Protein 9BTQ (pdb70)

Nearest PDB structures (foldseek):
  6yfq-assembly1_AA  TM=1.645E-01  e=1.065E+00  Leviviridae sp.

B-factor: mean 46.09, std 6.37, range [32.4, 87.11]

Sequence (124 aa):
FIGTASQSRVSAAVTSILTDGNAAATNSFAVEQVLPSSDYVFSGVVAVQVSYATTISVGVGTAGALTPVITAAELTAPVVVNAGTQLTVERATADAISKAATGSRFGDVSGIVRAWSAGTSVLD

Solvent-accessible surface area: 9259 Å² total; per-residue (Å²): 136,160,26,132,93,39,157,9,109,16,49,26,68,53,92,26,126,88,98,116,72,151,26,67,13,97,14,84,43,64,42,58,69,81,28,86,38,84,82,90,50,42,64,59,118,74,41,46,141,47,58,84,20,97,121,83,53,107,65,125,61,149,90,17,48,100,19,30,54,40,96,56,35,129,47,71,16,38,67,69,96,50,94,52,129,159,155,66,116,111,109,51,30,55,69,41,47,66,148,15,44,120,38,81,157,131,57,79,28,47,25,50,69,81,56,142,86,74,60,55,61,126,167,136

Structure (mmCIF, N/CA/C/O backbone):
data_9BTQ
#
_entry.id   9BTQ
#
loop_
_atom_site.group_PDB
_atom_site.id
_atom_site.type_symbol
_atom_site.label_atom_id
_atom_site.label_alt_id
_atom_site.label_comp_id
_atom_site.label_asym_id
_atom_site.label_entity_id
_atom_site.label_seq_id
_atom_site.pdbx_PDB_ins_code
_atom_site.Cartn_x
_atom_site.Cartn_y
_atom_site.Cartn_z
_atom_site.occupancy
_atom_site.B_iso_or_equiv
_atom_site.auth_seq_id
_atom_site.auth_comp_id
_atom_site.auth_asym_id
_atom_site.auth_atom_id
_atom_site.pdbx_PDB_model_num
ATOM 1 N N . PHE A 1 35 ? -23.214 -17.569 7.118 1.00 42.34 35 PHE A N 1
ATOM 2 C CA . PHE A 1 35 ? -23.523 -16.145 7.040 1.00 45.19 35 PHE A CA 1
ATOM 3 C C . PHE A 1 35 ? -22.477 -15.388 6.233 1.00 44.54 35 PHE A C 1
ATOM 4 O O . PHE A 1 35 ? -21.752 -14.558 6.767 1.00 48.13 35 PHE A O 1
ATOM 12 N N . ILE A 1 36 ? -22.410 -15.667 4.936 1.00 44.37 36 ILE A N 1
ATOM 13 C CA . ILE A 1 36 ? -21.400 -15.058 4.084 1.00 42.21 36 ILE A CA 1
ATOM 14 C C . ILE A 1 36 ? -21.979 -14.147 3.012 1.00 43.51 36 ILE A C 1
ATOM 15 O O . ILE A 1 36 ? -21.235 -13.319 2.464 1.00 44.59 36 ILE A O 1
ATOM 20 N N . GLY A 1 37 ? -23.264 -14.240 2.685 1.00 44.05 37 GLY A N 1
ATOM 21 C CA . GLY A 1 37 ? -23.782 -13.453 1.585 1.00 45.35 37 GLY A CA 1
ATOM 22 C C . GLY A 1 37 ? -24.287 -12.079 1.966 1.00 46.92 37 GLY A C 1
ATOM 23 O O . GLY A 1 37 ? -25.458 -11.913 2.308 1.00 49.18 37 GLY A O 1
ATOM 24 N N . THR A 1 38 ? -23.420 -11.074 1.856 1.00 47.15 38 THR A N 1
ATOM 25 C CA . THR A 1 38 ? -23.804 -9.718 2.222 1.00 46.26 38 THR A CA 1
ATOM 26 C C . THR A 1 38 ? -24.610 -9.032 1.129 1.00 46.57 38 THR A C 1
ATOM 27 O O . THR A 1 38 ? -25.491 -8.225 1.433 1.00 48.99 38 THR A O 1
ATOM 31 N N . ALA A 1 39 ? -24.334 -9.334 -0.131 1.00 47.45 39 ALA A N 1
ATOM 32 C CA . ALA A 1 39 ? -24.977 -8.645 -1.238 1.00 49.96 39 ALA A CA 1
ATOM 33 C C . ALA A 1 39 ? -26.227 -9.353 -1.736 1.00 48.24 39 ALA A C 1
ATOM 34 O O . ALA A 1 39 ? -26.833 -8.893 -2.705 1.00 52.10 39 ALA A O 1
ATOM 36 N N . SER A 1 40 ? -26.626 -10.447 -1.101 1.00 47.37 40 SER A N 1
ATOM 37 C CA . SER A 1 40 ? -27.796 -11.189 -1.544 1.00 46.54 40 SER A CA 1
ATOM 38 C C . SER A 1 40 ? -29.066 -10.388 -1.292 1.00 48.62 40 SER A C 1
ATOM 39 O O . SER A 1 40 ? -29.181 -9.672 -0.296 1.00 54.09 40 SER A O 1
ATOM 42 N N . GLN A 1 41 ? -30.023 -10.504 -2.210 1.00 46.53 41 GLN A N 1
ATOM 43 C CA . GLN A 1 41 ? -31.249 -9.716 -2.150 1.00 45.79 41 GLN A CA 1
ATOM 44 C C . GLN A 1 41 ? -32.430 -10.466 -1.559 1.00 42.94 41 GLN A C 1
ATOM 45 O O . GLN A 1 41 ? -33.362 -9.830 -1.071 1.00 44.59 41 GLN A O 1
ATOM 51 N N . SER A 1 42 ? -32.431 -11.790 -1.596 1.00 41.11 42 SER A N 1
ATOM 52 C CA . SER A 1 42 ? -33.502 -12.574 -0.997 1.00 41.99 42 SER A CA 1
ATOM 53 C C . SER A 1 42 ? -32.868 -13.683 -0.169 1.00 40.46 42 SER A C 1
ATOM 54 O O . SER A 1 42 ? -32.324 -14.643 -0.722 1.00 40.20 42 SER A O 1
ATOM 57 N N . ARG A 1 43 ? -32.931 -13.544 1.154 1.00 41.38 43 ARG A N 1
ATOM 58 C CA . ARG A 1 43 ? -32.158 -14.387 2.053 1.00 39.44 43 ARG A CA 1
ATOM 59 C C . ARG A 1 43 ? -32.809 -14.408 3.432 1.00 37.81 43 ARG A C 1
ATOM 60 O O . ARG A 1 43 ? -33.339 -13.395 3.888 1.00 36.99 43 ARG A O 1
ATOM 68 N N . VAL A 1 44 ? -32.757 -15.568 4.083 1.00 36.89 44 VAL A N 1
ATOM 69 C CA . VAL A 1 44 ? -33.176 -15.742 5.469 1.00 40.56 44 VAL A CA 1
ATOM 70 C C . VAL A 1 44 ? -31.978 -16.235 6.271 1.00 40.30 44 VAL A C 1
ATOM 71 O O . VAL A 1 44 ? -31.245 -17.120 5.818 1.00 37.66 44 VAL A O 1
ATOM 75 N N . SER A 1 45 ? -31.770 -15.648 7.445 1.00 42.76 45 SER A N 1
ATOM 76 C CA . SER A 1 45 ? -30.714 -16.050 8.362 1.00 40.70 45 SER A CA 1
ATOM 77 C C . SER A 1 45 ? -31.287 -16.178 9.764 1.00 41.28 45 SER A C 1
ATOM 78 O O . SER A 1 45 ? -32.092 -15.347 10.188 1.00 42.27 45 SER A O 1
ATOM 81 N N . ALA A 1 46 ? -30.868 -17.218 10.481 1.00 42.86 46 ALA A N 1
ATOM 82 C CA . ALA A 1 46 ? -31.348 -17.455 11.834 1.00 38.96 46 ALA A CA 1
ATOM 83 C C . ALA A 1 46 ? -30.285 -18.190 12.637 1.00 39.00 46 ALA A C 1
ATOM 84 O O . ALA A 1 46 ? -29.424 -18.874 12.083 1.00 41.55 46 ALA A O 1
ATOM 86 N N . ALA A 1 47 ? -30.361 -18.044 13.959 1.00 38.83 47 ALA A N 1
ATOM 87 C CA . ALA A 1 47 ? -29.422 -18.688 14.865 1.00 39.79 47 ALA A CA 1
ATOM 88 C C . ALA A 1 47 ? -30.069 -18.869 16.234 1.00 41.51 47 ALA A C 1
ATOM 89 O O . ALA A 1 47 ? -30.804 -17.998 16.701 1.00 37.16 47 ALA A O 1
ATOM 91 N N . VAL A 1 48 ? -29.799 -20.013 16.860 1.00 45.25 48 VAL A N 1
ATOM 92 C CA . VAL A 1 48 ? -30.273 -20.330 18.202 1.00 45.63 48 VAL A CA 1
ATOM 93 C C . VAL A 1 48 ? -29.079 -20.780 19.034 1.00 46.24 48 VAL A C 1
ATOM 94 O O . VAL A 1 48 ? -28.323 -21.660 18.612 1.00 47.45 48 VAL A O 1
ATOM 98 N N . THR A 1 49 ? -28.909 -20.177 20.208 1.00 48.82 49 THR A N 1
ATOM 99 C CA . THR A 1 49 ? -27.764 -20.428 21.071 1.00 49.37 49 THR A CA 1
ATOM 100 C C . THR A 1 49 ? -28.259 -20.637 22.496 1.00 50.09 49 THR A C 1
ATOM 101 O O . THR A 1 49 ? -29.293 -20.095 22.888 1.00 52.61 49 THR A O 1
ATOM 105 N N . SER A 1 50 ? -27.530 -21.446 23.264 1.00 48.04 50 SER A N 1
ATOM 106 C CA . SER A 1 50 ? -27.886 -21.682 24.655 1.00 49.43 50 SER A CA 1
ATOM 107 C C . SER A 1 50 ? -26.649 -22.053 25.461 1.00 50.55 50 SER A C 1
ATOM 108 O O . SER A 1 50 ? -25.684 -22.602 24.928 1.00 54.40 50 SER A O 1
ATOM 111 N N . ILE A 1 51 ? -26.685 -21.731 26.755 1.00 47.99 51 ILE A N 1
ATOM 112 C CA . ILE A 1 51 ? -25.641 -22.104 27.708 1.00 47.74 51 ILE A CA 1
ATOM 113 C C . ILE A 1 51 ? -26.333 -22.535 28.996 1.00 47.51 51 ILE A C 1
ATOM 114 O O . ILE A 1 51 ? -26.863 -21.693 29.727 1.00 47.47 51 ILE A O 1
ATOM 119 N N . LEU A 1 52 ? -26.308 -23.834 29.288 1.00 47.65 52 LEU A N 1
ATOM 120 C CA . LEU A 1 52 ? -26.994 -24.410 30.439 1.00 47.27 52 LEU A CA 1
ATOM 121 C C . LEU A 1 52 ? -25.982 -24.969 31.430 1.00 47.85 52 LEU A C 1
ATOM 122 O O . LEU A 1 52 ? -25.058 -25.684 31.038 1.00 49.14 52 LEU A O 1
ATOM 127 N N . THR A 1 53 ? -26.167 -24.658 32.711 1.00 50.24 53 THR A N 1
ATOM 128 C CA . THR A 1 53 ? -25.260 -25.133 33.746 1.00 48.53 53 THR A CA 1
ATOM 129 C C . THR A 1 53 ? -26.013 -25.322 35.055 1.00 48.39 53 THR A C 1
ATOM 130 O O . THR A 1 53 ? -26.984 -24.619 35.336 1.00 49.54 53 THR A O 1
ATOM 134 N N . ASP A 1 54 ? -25.552 -26.284 35.853 1.00 49.44 54 ASP A N 1
ATOM 135 C CA . ASP A 1 54 ? -26.047 -26.482 37.209 1.00 51.00 54 ASP A CA 1
ATOM 136 C C . ASP A 1 54 ? -24.953 -26.306 38.253 1.00 54.31 54 ASP A C 1
ATOM 137 O O . ASP A 1 54 ? -25.142 -26.703 39.406 1.00 62.45 54 ASP A O 1
ATOM 142 N N . GLY A 1 55 ? -23.816 -25.727 37.880 1.00 53.27 55 GLY A N 1
ATOM 143 C CA . GLY A 1 55 ? -22.720 -25.528 38.803 1.00 53.02 55 GLY A CA 1
ATOM 144 C C . GLY A 1 55 ? -21.594 -26.523 38.629 1.00 56.18 55 GLY A C 1
ATOM 145 O O . GLY A 1 55 ? -20.420 -26.159 38.701 1.00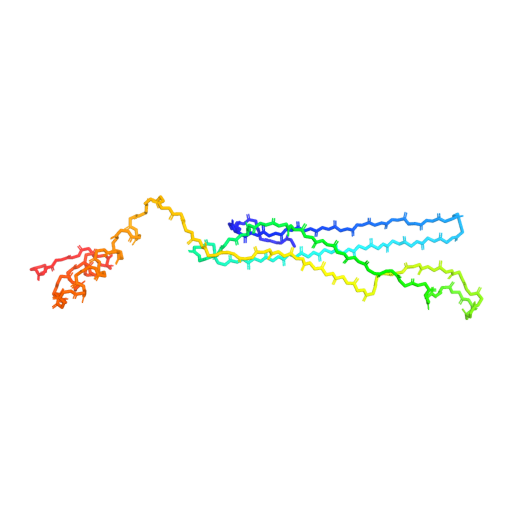 62.70 55 GLY A O 1
ATOM 146 N N . ASN A 1 56 ? -21.944 -27.785 38.399 1.00 54.33 56 ASN A N 1
ATOM 147 C CA . ASN A 1 56 ? -20.970 -28.855 38.239 1.00 48.95 56 ASN A CA 1
ATOM 148 C C . ASN A 1 56 ? -20.763 -29.267 36.790 1.00 48.42 56 ASN A C 1
ATOM 149 O O . ASN A 1 56 ? -19.654 -29.660 36.422 1.00 50.90 56 ASN A O 1
ATOM 154 N N . ALA A 1 57 ? -21.799 -29.192 35.963 1.00 48.49 57 ALA A N 1
ATOM 155 C CA . ALA A 1 57 ? -21.713 -29.537 34.555 1.00 43.46 57 ALA A CA 1
ATOM 156 C C . ALA A 1 57 ? -22.274 -28.389 33.731 1.00 46.21 57 ALA A C 1
ATOM 157 O O . ALA A 1 57 ? -23.062 -27.583 34.226 1.00 50.38 57 ALA A O 1
ATOM 159 N N . ALA A 1 58 ? -21.845 -28.310 32.474 1.00 45.81 58 ALA A N 1
ATOM 160 C CA . ALA A 1 58 ? -22.289 -27.254 31.578 1.00 45.87 58 ALA A CA 1
ATOM 161 C C . ALA A 1 58 ? -22.407 -27.796 30.161 1.00 50.18 58 ALA A C 1
ATOM 162 O O . ALA A 1 58 ? -21.757 -28.776 29.793 1.00 47.46 58 ALA A O 1
ATOM 164 N N . ALA A 1 59 ? -23.248 -27.137 29.365 1.00 52.32 59 ALA A N 1
ATOM 165 C CA . ALA A 1 59 ? -23.452 -27.502 27.969 1.00 50.77 59 ALA A CA 1
ATOM 166 C C . ALA A 1 59 ? -23.722 -26.247 27.153 1.00 52.79 59 ALA A C 1
ATOM 167 O O . ALA A 1 59 ? -24.597 -25.454 27.508 1.00 52.82 59 ALA A O 1
ATOM 169 N N . THR A 1 60 ? -22.975 -26.076 26.063 1.00 51.83 60 THR A N 1
ATOM 170 C CA . THR A 1 60 ? -23.164 -24.976 25.126 1.00 51.45 60 THR A CA 1
ATOM 171 C C . THR A 1 60 ? -23.570 -25.548 23.777 1.00 51.32 60 THR A C 1
ATOM 172 O O . THR A 1 60 ? -22.934 -26.480 23.283 1.00 50.14 60 THR A O 1
ATOM 176 N N . ASN A 1 61 ? -24.627 -24.992 23.188 1.00 50.20 61 ASN A N 1
ATOM 177 C CA . ASN A 1 61 ? -25.165 -25.480 21.927 1.00 47.59 61 ASN A CA 1
ATOM 178 C C . ASN A 1 61 ? -25.503 -24.305 21.023 1.00 48.42 61 ASN A C 1
ATOM 179 O O . ASN A 1 61 ? -25.911 -23.243 21.494 1.00 50.79 61 ASN A O 1
ATOM 184 N N . SER A 1 62 ? -25.335 -24.503 19.718 1.00 50.42 62 SER A N 1
ATOM 185 C CA . SER A 1 62 ? -25.705 -23.483 18.748 1.00 49.10 62 SER A CA 1
ATOM 186 C C . SER A 1 62 ? -26.108 -24.132 17.433 1.00 48.83 62 SER A C 1
ATOM 187 O O . SER A 1 62 ? -25.629 -25.211 17.081 1.00 49.67 62 SER A O 1
ATOM 190 N N . PHE A 1 63 ? -27.006 -23.458 16.720 1.00 47.39 63 PHE A N 1
ATOM 191 C CA . PHE A 1 63 ? -27.447 -23.860 15.393 1.00 46.76 63 PHE A CA 1
ATOM 192 C C . PHE A 1 63 ? -27.572 -22.612 14.537 1.00 46.05 63 PHE A C 1
ATOM 193 O O . PHE A 1 63 ? -28.264 -21.666 14.918 1.00 45.10 63 PHE A O 1
ATOM 201 N N . ALA A 1 64 ? -26.890 -22.605 13.398 1.00 47.09 64 ALA A N 1
ATOM 202 C CA . ALA A 1 64 ? -26.950 -21.505 12.449 1.00 46.20 64 ALA A CA 1
ATOM 203 C C . ALA A 1 64 ? -27.298 -22.053 11.073 1.00 47.77 64 ALA A C 1
ATOM 204 O O . ALA A 1 64 ? -26.850 -23.139 10.699 1.00 47.59 64 ALA A O 1
ATOM 206 N N . VAL A 1 65 ? -28.098 -21.296 10.323 1.00 47.50 65 VAL A N 1
ATOM 207 C CA . VAL A 1 65 ? -28.611 -21.750 9.038 1.00 44.79 65 VAL A CA 1
ATOM 208 C C . VAL A 1 65 ? -28.881 -20.542 8.149 1.00 45.12 65 VAL A C 1
ATOM 209 O O . VAL A 1 65 ? -29.114 -19.430 8.628 1.00 42.10 65 VAL A O 1
ATOM 213 N N . GLU A 1 66 ? -28.837 -20.769 6.839 1.00 49.09 66 GLU A N 1
ATOM 214 C CA . GLU A 1 66 ? -28.989 -19.705 5.862 1.00 44.73 66 GLU A CA 1
ATOM 215 C C . GLU A 1 66 ? -29.488 -20.279 4.545 1.00 43.41 66 GLU A C 1
ATOM 216 O O . GLU A 1 66 ? -29.026 -21.333 4.106 1.00 44.63 66 GLU A O 1
ATOM 222 N N . GLN A 1 67 ? -30.421 -19.568 3.919 1.00 42.58 67 GLN A N 1
ATOM 223 C CA . GLN A 1 67 ? -31.009 -19.952 2.644 1.00 38.94 67 GLN A CA 1
ATOM 224 C C . GLN A 1 67 ? -31.030 -18.740 1.722 1.00 38.60 67 GLN A C 1
ATOM 225 O O . GLN A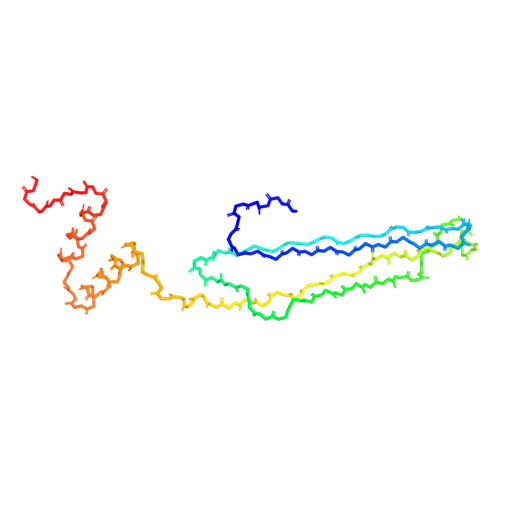 1 67 ? -31.280 -17.619 2.166 1.00 40.04 67 GLN A O 1
ATOM 231 N N . VAL A 1 68 ? -30.753 -18.966 0.443 1.00 39.90 68 VAL A N 1
ATOM 232 C CA . VAL A 1 68 ? -30.614 -17.895 -0.536 1.00 38.63 68 VAL A CA 1
ATOM 233 C C . VAL A 1 68 ? -31.321 -18.302 -1.824 1.00 41.04 68 VAL A C 1
ATOM 234 O O . VAL A 1 68 ? -31.210 -19.449 -2.266 1.00 42.90 68 VAL A O 1
ATOM 238 N N . LEU A 1 69 ? -32.056 -17.364 -2.418 1.00 38.88 69 LEU A N 1
ATOM 239 C CA . LEU A 1 69 ? -32.846 -17.572 -3.620 1.00 38.74 69 LEU A CA 1
ATOM 240 C C . LEU A 1 69 ? -32.406 -16.632 -4.736 1.00 38.82 69 LEU A C 1
ATOM 241 O O . LEU A 1 69 ? -31.857 -15.558 -4.470 1.00 41.75 69 LEU A O 1
ATOM 246 N N . PRO A 1 70 ? -32.649 -16.999 -6.009 1.00 39.88 70 PRO A N 1
ATOM 247 C CA . PRO A 1 70 ? -32.489 -16.023 -7.100 1.00 43.32 70 PRO A CA 1
ATOM 248 C C . PRO A 1 70 ? -33.595 -14.976 -7.070 1.00 41.71 70 PRO A C 1
ATOM 249 O O . PRO A 1 70 ? -34.745 -15.265 -7.408 1.00 40.55 70 PRO A O 1
ATOM 253 N N . SER A 1 71 ? -33.246 -13.745 -6.689 1.00 42.63 71 SER A N 1
ATOM 254 C CA . SER A 1 71 ? -34.239 -12.779 -6.228 1.00 42.77 71 SER A CA 1
ATOM 255 C C . SER A 1 71 ? -35.156 -12.260 -7.332 1.00 43.13 71 SER A C 1
ATOM 256 O O . SER A 1 71 ? -36.245 -11.769 -7.026 1.00 45.68 71 SER A O 1
ATOM 259 N N . SER A 1 72 ? -34.756 -12.352 -8.596 1.00 46.76 72 SER A N 1
ATOM 260 C CA . SER A 1 72 ? -35.639 -11.966 -9.689 1.00 42.28 72 SER A CA 1
ATOM 261 C C . SER A 1 72 ? -36.742 -12.981 -9.945 1.00 42.85 72 SER A C 1
ATOM 262 O O . SER A 1 72 ? -37.670 -12.683 -10.700 1.00 43.92 72 SER A O 1
ATOM 265 N N . ASP A 1 73 ? -36.657 -14.165 -9.354 1.00 42.96 73 ASP A N 1
ATOM 266 C CA . ASP A 1 73 ? -37.611 -15.236 -9.598 1.00 40.25 73 ASP A CA 1
ATOM 267 C C . ASP A 1 73 ? -38.459 -15.583 -8.385 1.00 39.92 73 ASP A C 1
ATOM 268 O O . ASP A 1 73 ? -39.644 -15.874 -8.540 1.00 42.33 73 ASP A O 1
ATOM 273 N N . TYR A 1 74 ? -37.890 -15.552 -7.180 1.00 39.31 74 TYR A N 1
ATOM 274 C CA . TYR A 1 74 ? -38.602 -15.958 -5.977 1.00 40.05 74 TYR A CA 1
ATOM 275 C C . TYR A 1 74 ? -38.246 -15.034 -4.820 1.00 40.01 74 TYR A C 1
ATOM 276 O O . TYR A 1 74 ? -37.196 -14.392 -4.812 1.00 41.21 74 TYR A O 1
ATOM 285 N N . V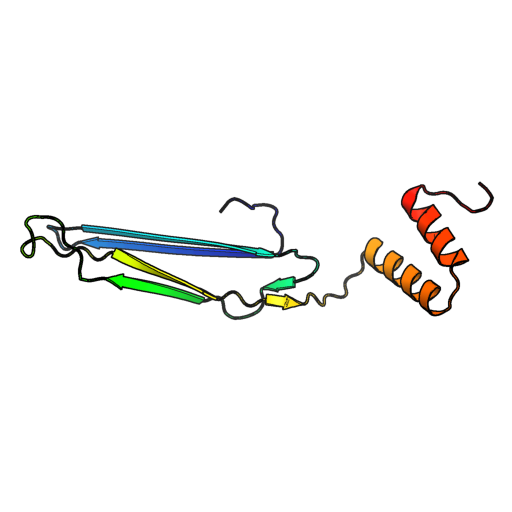AL A 1 75 ? -39.144 -14.976 -3.834 1.00 41.00 75 VAL A N 1
ATOM 286 C CA . VAL A 1 75 ? -38.956 -14.184 -2.622 1.00 42.34 75 VAL A CA 1
ATOM 287 C C . VAL A 1 75 ? -39.411 -14.999 -1.416 1.00 42.42 75 VAL A C 1
ATOM 288 O O . VAL A 1 75 ? -40.038 -16.050 -1.544 1.00 39.48 75 VAL A O 1
ATOM 292 N N . PHE A 1 76 ? -39.076 -14.496 -0.232 1.00 42.85 76 PHE A N 1
ATOM 293 C CA . PHE A 1 76 ? -39.502 -15.084 1.031 1.00 41.05 76 PHE A CA 1
ATOM 294 C C . PHE A 1 76 ? -40.698 -14.299 1.557 1.00 42.69 76 PHE A C 1
ATOM 295 O O . PHE A 1 76 ? -40.614 -13.082 1.739 1.00 45.78 76 PHE A O 1
ATOM 303 N N . SER A 1 77 ? -41.808 -14.993 1.790 1.00 43.48 77 SER A N 1
ATOM 304 C CA . SER A 1 77 ? -43.033 -14.355 2.262 1.00 44.09 77 SER A CA 1
ATOM 305 C C . SER A 1 77 ? -43.813 -15.383 3.067 1.00 44.70 77 SER A C 1
ATOM 306 O O . SER A 1 77 ? -44.288 -16.373 2.511 1.00 46.43 77 SER A O 1
ATOM 309 N N . GLY A 1 78 ? -43.943 -15.150 4.359 1.00 46.33 78 GLY A N 1
ATOM 310 C CA . GLY A 1 78 ? -44.654 -16.050 5.234 1.00 44.67 78 GLY A CA 1
ATOM 311 C C . GLY A 1 78 ? -43.969 -16.116 6.576 1.00 46.20 78 GLY A C 1
ATOM 312 O O . GLY A 1 78 ? -43.182 -15.244 6.930 1.00 54.38 78 GLY A O 1
ATOM 313 N N . VAL A 1 79 ? -44.269 -17.166 7.322 1.00 42.33 79 VAL A N 1
ATOM 314 C CA . VAL A 1 79 ? -43.743 -17.336 8.669 1.00 45.10 79 VAL A CA 1
ATOM 315 C C . VAL A 1 79 ? -42.407 -18.061 8.598 1.00 43.57 79 VAL A C 1
ATOM 316 O O . VAL A 1 79 ? -42.306 -19.146 8.016 1.00 47.23 79 VAL A O 1
ATOM 320 N N . VAL A 1 80 ? -41.383 -17.462 9.186 1.00 44.01 80 VAL A N 1
ATOM 321 C CA . VAL A 1 80 ? -40.085 -18.103 9.337 1.00 45.17 80 VAL A CA 1
ATOM 322 C C . VAL A 1 80 ? -40.060 -18.802 10.686 1.00 47.53 80 VAL A C 1
ATOM 323 O O . VAL A 1 80 ? -40.361 -18.190 11.716 1.00 45.89 80 VAL A O 1
ATOM 327 N N . ALA A 1 81 ? -39.716 -20.086 10.681 1.00 49.82 81 ALA A N 1
ATOM 328 C CA . ALA A 1 81 ? -39.837 -20.930 11.857 1.00 46.40 81 ALA A CA 1
ATOM 329 C C . ALA A 1 81 ? -38.601 -21.799 12.026 1.00 46.72 81 ALA A C 1
ATOM 330 O O . ALA A 1 81 ? -38.082 -22.357 11.056 1.00 46.48 81 ALA A O 1
ATOM 332 N N . VAL A 1 82 ? -38.150 -21.921 13.270 1.00 44.83 82 VAL A N 1
ATOM 333 C CA . VAL A 1 82 ? -37.021 -22.763 13.641 1.00 44.50 82 VAL A CA 1
ATOM 334 C C . VAL A 1 82 ? -37.443 -23.639 14.814 1.00 45.47 82 VAL A C 1
ATOM 335 O O . VAL A 1 82 ? -38.166 -23.188 15.707 1.00 46.48 82 VAL A O 1
ATOM 339 N N . GLN A 1 83 ? -37.022 -24.902 14.788 1.00 47.71 83 GLN A N 1
ATOM 340 C CA . GLN A 1 83 ? -37.191 -25.830 15.893 1.00 49.01 83 GLN A CA 1
ATOM 341 C C . GLN A 1 83 ? -35.914 -26.642 16.049 1.00 45.86 83 GLN A C 1
ATOM 342 O O . GLN A 1 83 ? -35.260 -26.982 15.063 1.00 45.62 83 GLN A O 1
ATOM 348 N N . VAL A 1 84 ? -35.556 -26.937 17.299 1.00 44.96 84 VAL A N 1
ATOM 349 C CA . VAL A 1 84 ? -34.408 -27.777 17.612 1.00 43.67 84 VAL A CA 1
ATOM 350 C C . VAL A 1 84 ? -34.846 -28.879 18.566 1.00 43.56 84 VAL A C 1
ATOM 351 O O . VAL A 1 84 ? -35.863 -28.779 19.253 1.00 47.03 84 VAL A O 1
ATOM 355 N N . SER A 1 85 ? -34.050 -29.940 18.602 1.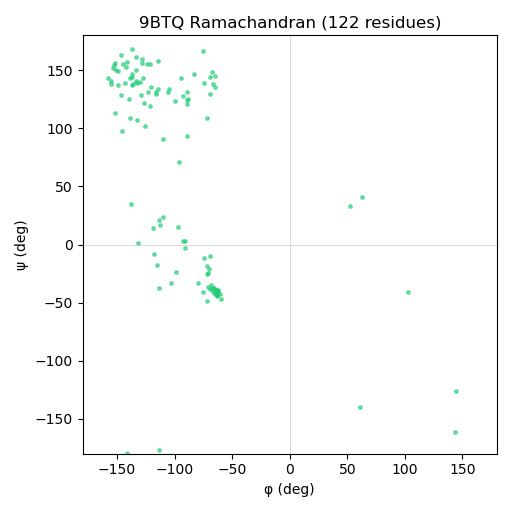00 45.50 85 SER A N 1
ATOM 356 C CA . SER A 1 85 ? -34.335 -31.128 19.393 1.00 42.80 85 SER A CA 1
ATOM 357 C C . SER A 1 85 ? -33.130 -31.442 20.271 1.00 44.25 85 SER A C 1
ATOM 358 O O . SER A 1 85 ? -32.027 -31.647 19.759 1.00 46.52 85 SER A O 1
ATOM 361 N N . TYR A 1 86 ? -33.340 -31.488 21.584 1.00 42.04 86 TYR A N 1
ATOM 362 C CA . TYR A 1 86 ? -32.277 -31.740 22.552 1.00 43.07 86 TYR A CA 1
ATOM 363 C C . TYR A 1 86 ? -32.394 -33.155 23.100 1.00 46.25 86 TYR A C 1
ATOM 364 O O . TYR A 1 86 ? -33.470 -33.564 23.540 1.00 49.59 86 TYR A O 1
ATOM 373 N N . ALA A 1 87 ? -31.284 -33.885 23.099 1.00 48.28 87 ALA A N 1
ATOM 374 C CA . ALA A 1 87 ? -31.241 -35.255 23.586 1.00 47.57 87 ALA A CA 1
ATOM 375 C C . ALA A 1 87 ? -30.804 -35.287 25.043 1.00 50.60 87 ALA A C 1
ATOM 376 O O . ALA A 1 87 ? -29.961 -34.493 25.468 1.00 52.49 87 ALA A O 1
ATOM 378 N N . THR A 1 88 ? -31.383 -36.208 25.809 1.00 51.61 88 THR A N 1
ATOM 379 C CA . THR A 1 88 ? -30.990 -36.418 27.194 1.00 51.93 88 THR A CA 1
ATOM 380 C C . THR A 1 88 ? -30.265 -37.747 27.385 1.00 51.01 88 THR A C 1
ATOM 381 O O . THR A 1 88 ? -30.224 -38.275 28.497 1.00 53.56 88 THR A O 1
ATOM 385 N N . THR A 1 89 ? -29.670 -38.285 26.318 1.00 53.43 89 THR A N 1
ATOM 386 C CA . THR A 1 89 ? -29.057 -39.607 26.326 1.00 51.49 89 THR A CA 1
ATOM 387 C C . THR A 1 89 ? -27.542 -39.563 26.147 1.00 54.60 89 THR A C 1
ATOM 388 O O . THR A 1 89 ? -26.941 -40.567 25.756 1.00 59.13 89 THR A O 1
ATOM 392 N N . ILE A 1 90 ? -26.910 -38.427 26.424 1.00 54.16 90 ILE A N 1
ATOM 393 C CA . ILE A 1 90 ? -25.471 -38.263 26.260 1.00 50.57 90 ILE A CA 1
ATOM 394 C C . ILE A 1 90 ? -24.881 -37.830 27.593 1.00 51.64 90 ILE A C 1
ATOM 395 O O . ILE A 1 90 ? -25.390 -36.902 28.229 1.00 55.07 90 ILE A O 1
ATOM 400 N N . SER A 1 91 ? -23.813 -38.501 28.013 1.00 50.13 91 SER A N 1
ATOM 401 C CA . SER A 1 91 ? -23.148 -38.211 29.271 1.00 46.96 91 SER A CA 1
ATOM 402 C C . SER A 1 91 ? -21.675 -37.919 29.030 1.00 46.25 91 SER A C 1
ATOM 403 O O . SER A 1 91 ? -21.085 -38.356 28.041 1.00 51.14 91 SER A O 1
ATOM 406 N N . VAL A 1 92 ? -21.088 -37.172 29.957 1.00 43.83 92 VAL A N 1
ATOM 407 C CA . VAL A 1 92 ? -19.647 -36.969 30.027 1.00 43.69 92 VAL A CA 1
ATOM 408 C C . VAL A 1 92 ? -19.197 -37.458 31.393 1.00 44.82 92 VAL A C 1
ATOM 409 O O . VAL A 1 92 ? -19.653 -36.945 32.419 1.00 49.38 92 VAL A O 1
ATOM 413 N N . GLY A 1 93 ? -18.316 -38.452 31.413 1.00 42.29 93 GLY A N 1
ATOM 414 C CA . GLY A 1 93 ? -17.822 -38.953 32.678 1.00 44.01 93 GLY A CA 1
ATOM 415 C C . GLY A 1 93 ? -17.567 -40.443 32.710 1.00 48.81 93 GLY A C 1
ATOM 416 O O . GLY A 1 93 ? -16.848 -40.970 31.862 1.00 52.12 93 GLY A O 1
ATOM 417 N N . VAL A 1 94 ? -18.149 -41.138 33.683 1.00 49.19 94 VAL A N 1
ATOM 418 C CA . VAL A 1 94 ? -17.905 -42.566 33.834 1.00 48.59 94 VAL A CA 1
ATOM 419 C C . VAL A 1 94 ? -19.152 -43.355 33.461 1.00 54.60 94 VAL A C 1
ATOM 420 O O . VAL A 1 94 ? -19.998 -43.637 34.313 1.00 63.71 94 VAL A O 1
ATOM 424 N N . GLY A 1 95 ? -19.260 -43.730 32.190 1.00 51.19 95 GLY A N 1
ATOM 425 C CA . GLY A 1 95 ? -20.339 -44.595 31.746 1.00 51.11 95 GLY A CA 1
ATOM 426 C C . GLY A 1 95 ? -21.705 -43.983 31.960 1.00 52.51 95 GLY A C 1
ATOM 427 O O . GLY A 1 95 ? -21.926 -42.790 31.739 1.00 52.98 95 GLY A O 1
ATOM 428 N N . THR A 1 96 ? -22.648 -44.820 32.391 1.00 55.16 96 THR A N 1
ATOM 429 C CA . THR A 1 96 ? -23.987 -44.350 32.714 1.00 54.96 96 THR A CA 1
ATOM 430 C C . THR A 1 96 ? -24.014 -43.479 33.963 1.00 51.51 96 THR A C 1
ATOM 431 O O . THR A 1 96 ? -25.040 -42.852 34.240 1.00 49.28 96 THR A O 1
ATOM 435 N N . ALA A 1 97 ? -22.919 -43.416 34.711 1.00 53.26 97 ALA A N 1
ATOM 436 C CA . ALA A 1 97 ? -22.837 -42.598 35.910 1.00 52.02 97 ALA A CA 1
ATOM 437 C C . ALA A 1 97 ? -22.325 -41.190 35.642 1.00 53.27 97 ALA A C 1
ATOM 438 O O . ALA A 1 97 ? -22.142 -40.428 36.592 1.00 56.93 97 ALA A O 1
ATOM 440 N N . GLY A 1 98 ? -22.079 -40.829 34.388 1.00 49.23 98 GLY A N 1
ATOM 441 C CA . GLY A 1 98 ? -21.611 -39.497 34.078 1.00 46.76 98 GLY A CA 1
ATOM 442 C C . GLY A 1 98 ? -22.705 -38.449 34.169 1.00 48.40 98 GLY A C 1
ATOM 443 O O . GLY A 1 98 ? -23.894 -38.744 34.240 1.00 53.95 98 GLY A O 1
ATOM 444 N N . ALA A 1 99 ? -22.280 -37.193 34.164 1.00 45.55 99 ALA A N 1
ATOM 445 C CA . ALA A 1 99 ? -23.215 -36.079 34.182 1.00 44.19 99 ALA A CA 1
ATOM 446 C C . ALA A 1 99 ? -24.004 -36.014 32.879 1.00 43.98 99 ALA A C 1
ATOM 447 O O . ALA A 1 99 ? -23.512 -36.378 31.811 1.00 46.36 99 ALA A O 1
ATOM 449 N N . LEU A 1 100 ? -25.241 -35.543 32.974 1.00 45.87 100 LEU A N 1
ATOM 450 C CA . LEU A 1 100 ? -26.115 -35.426 31.814 1.00 47.74 100 LEU A CA 1
ATOM 451 C C . LEU A 1 100 ? -25.914 -34.059 31.170 1.00 48.51 100 LEU A C 1
ATOM 452 O O . LEU A 1 100 ? -26.110 -33.028 31.818 1.00 47.50 100 LEU A O 1
ATOM 457 N N . THR A 1 101 ? -25.519 -34.058 29.900 1.00 49.40 101 THR A N 1
ATOM 458 C CA . THR A 1 101 ? -25.236 -32.834 29.152 1.00 47.81 101 THR A CA 1
ATOM 459 C C . THR A 1 101 ? -26.062 -32.823 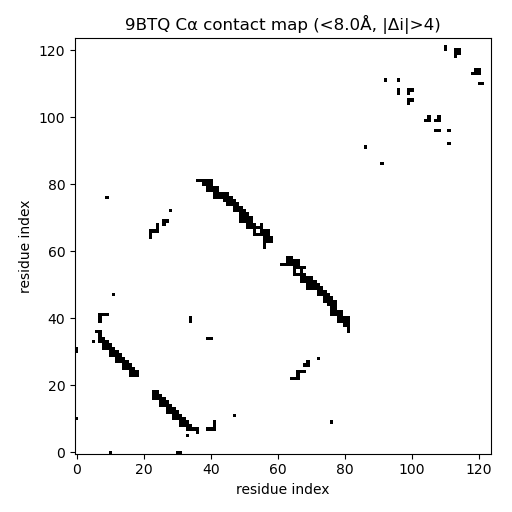27.873 1.00 47.77 101 THR A C 1
ATOM 460 O O . THR A 1 101 ? -25.701 -33.502 26.896 1.00 53.02 101 THR A O 1
ATOM 464 N N . PRO A 1 102 ? -27.161 -32.077 27.832 1.00 49.19 102 PRO A N 1
ATOM 465 C CA . PRO A 1 102 ? -28.012 -32.078 26.635 1.00 49.47 102 PRO A CA 1
ATOM 466 C C . PRO A 1 102 ? -27.305 -31.505 25.416 1.00 51.19 102 PRO A C 1
ATOM 467 O O . PRO A 1 102 ? -26.510 -30.570 25.511 1.00 54.36 102 PRO A O 1
ATOM 471 N N . VAL A 1 103 ? -27.617 -32.083 24.253 1.00 49.15 103 VAL A N 1
ATOM 472 C CA . VAL A 1 103 ? -27.049 -31.667 22.977 1.00 48.65 103 VAL A CA 1
ATOM 473 C C . VAL A 1 103 ? -28.168 -31.542 21.956 1.00 50.42 103 VAL A C 1
ATOM 474 O O . VAL A 1 103 ? -29.252 -32.100 22.119 1.00 52.62 103 VAL A O 1
ATOM 478 N N . ILE A 1 104 ? -27.886 -30.812 20.886 1.00 48.22 104 ILE A N 1
ATOM 479 C CA . ILE A 1 104 ? -28.793 -30.718 19.748 1.00 46.50 104 ILE A CA 1
ATOM 480 C C . ILE A 1 104 ? -28.461 -31.839 18.771 1.00 45.18 104 ILE A C 1
ATOM 481 O O . ILE A 1 104 ? -27.316 -31.969 18.329 1.00 49.13 104 ILE A O 1
ATOM 486 N N . THR A 1 105 ? -29.457 -32.656 18.436 1.00 40.69 105 THR A N 1
ATOM 487 C CA . THR A 1 105 ? -29.270 -33.707 17.451 1.00 41.86 105 THR A CA 1
ATOM 488 C C . THR A 1 105 ? -30.158 -33.560 16.220 1.00 42.93 105 THR A C 1
ATOM 489 O O . THR A 1 105 ? -29.957 -34.297 15.253 1.00 44.17 105 THR A O 1
ATOM 493 N N . ALA A 1 106 ? -31.113 -32.633 16.218 1.00 45.83 106 ALA A N 1
ATOM 494 C CA . ALA A 1 106 ? -31.922 -32.344 15.041 1.00 44.76 106 ALA A CA 1
ATOM 495 C C . ALA A 1 106 ? -32.327 -30.876 15.051 1.00 43.20 106 ALA A C 1
ATOM 496 O O . ALA A 1 106 ? -32.708 -30.340 16.091 1.00 41.03 106 ALA A O 1
ATOM 498 N N . ALA A 1 107 ? -32.251 -30.235 13.887 1.00 45.93 107 ALA A N 1
ATOM 499 C CA . ALA A 1 107 ? -32.704 -28.860 13.725 1.00 42.88 107 ALA A CA 1
ATOM 500 C C . ALA A 1 107 ? -33.360 -28.695 12.361 1.00 44.62 107 ALA A C 1
ATOM 501 O O . ALA A 1 107 ? -33.038 -29.411 11.414 1.00 47.52 107 ALA A O 1
ATOM 503 N N . GLU A 1 108 ? -34.286 -27.738 12.267 1.00 46.04 108 GLU A N 1
ATOM 504 C CA . GLU A 1 108 ? -35.073 -27.553 11.054 1.00 45.72 108 GLU A CA 1
ATOM 505 C C . GLU A 1 108 ? -35.393 -26.079 10.848 1.00 45.03 108 GLU A C 1
ATOM 506 O O . GLU A 1 108 ? -35.310 -25.270 11.772 1.00 47.68 108 GLU A O 1
ATOM 512 N N . LEU A 1 109 ? -35.790 -25.745 9.619 1.00 43.99 109 LEU A N 1
ATOM 513 C CA . LEU A 1 109 ? -36.171 -24.386 9.256 1.00 43.32 109 LEU A CA 1
ATOM 514 C C . LEU A 1 109 ? -37.339 -24.399 8.279 1.00 46.85 109 LEU A C 1
ATOM 515 O O . LEU A 1 109 ? -37.379 -25.221 7.362 1.00 46.73 109 LEU A O 1
ATOM 520 N N . THR A 1 110 ? -38.287 -23.486 8.481 1.00 47.09 110 THR A N 1
ATOM 521 C CA . THR A 1 110 ? -39.262 -23.127 7.458 1.00 46.02 110 THR A CA 1
ATOM 522 C C . THR A 1 110 ? -38.882 -21.770 6.878 1.00 45.45 110 THR A C 1
ATOM 523 O O . THR A 1 110 ? -38.578 -20.836 7.623 1.00 46.03 110 THR A O 1
ATOM 527 N N . ALA A 1 111 ? -38.901 -21.663 5.552 1.00 48.90 111 ALA A N 1
ATOM 528 C CA . ALA A 1 111 ? -38.722 -20.379 4.874 1.00 40.90 111 ALA A CA 1
ATOM 529 C C . ALA A 1 111 ? -39.585 -20.388 3.624 1.00 39.59 111 ALA A C 1
ATOM 530 O O . ALA A 1 111 ? -39.199 -20.942 2.589 1.00 47.88 111 ALA A O 1
ATOM 532 N N . PRO A 1 112 ? -40.778 -19.800 3.690 1.00 40.77 112 PRO A N 1
ATOM 533 C CA . PRO A 1 112 ? -41.719 -19.909 2.568 1.00 42.08 112 PRO A CA 1
ATOM 534 C C . PRO A 1 112 ? -41.226 -19.193 1.320 1.00 42.24 112 PRO A C 1
ATOM 535 O O . PRO A 1 112 ? -40.710 -18.077 1.380 1.00 42.22 112 PRO A O 1
ATOM 539 N N . VAL A 1 113 ? -41.413 -19.846 0.179 1.00 42.60 113 VAL A N 1
ATOM 540 C CA . VAL A 1 113 ? -40.893 -19.387 -1.102 1.00 41.08 113 VAL A CA 1
ATOM 541 C C . VAL A 1 113 ? -42.075 -19.076 -2.007 1.00 41.83 113 VAL A C 1
ATOM 542 O O . VAL A 1 113 ? -42.988 -19.897 -2.145 1.00 41.26 113 VAL A O 1
ATOM 546 N N . VAL A 1 114 ? -42.064 -17.886 -2.601 1.00 43.17 114 VAL A N 1
ATOM 547 C CA . VAL A 1 114 ? -43.181 -17.368 -3.382 1.00 41.61 114 VAL A CA 1
ATOM 548 C C . VAL A 1 114 ? -42.634 -16.721 -4.650 1.00 41.88 114 VAL A C 1
ATOM 549 O O . VAL A 1 114 ? -41.559 -16.115 -4.634 1.00 41.15 114 VAL A O 1
ATOM 553 N N . VAL A 1 115 ? -43.372 -16.867 -5.754 1.00 42.93 115 VAL A N 1
ATOM 554 C CA . VAL A 1 115 ? -42.971 -16.281 -7.030 1.00 44.50 115 VAL A CA 1
ATOM 555 C C . VAL A 1 115 ? -42.976 -14.757 -6.952 1.00 46.61 115 VAL A C 1
ATOM 556 O O . VAL A 1 115 ? -43.908 -14.142 -6.420 1.00 52.65 115 VAL A O 1
ATOM 560 N N . ASN A 1 116 ? -41.926 -14.141 -7.491 1.00 44.14 116 ASN A N 1
ATOM 561 C CA . ASN A 1 116 ? -41.817 -12.687 -7.519 1.00 45.65 116 ASN A CA 1
ATOM 562 C C . ASN A 1 116 ? -42.847 -12.089 -8.473 1.00 48.90 116 ASN A C 1
ATOM 563 O O . ASN A 1 116 ? -42.949 -12.504 -9.629 1.00 50.73 116 ASN A O 1
ATOM 568 N N . ALA A 1 117 ? -43.600 -11.099 -7.991 1.00 51.48 117 ALA A N 1
ATOM 569 C CA . ALA A 1 117 ? -44.713 -10.521 -8.739 1.00 50.57 117 ALA A CA 1
ATOM 570 C C . ALA A 1 117 ? -44.742 -9.004 -8.615 1.00 49.88 117 ALA A C 1
ATOM 571 O O . ALA A 1 117 ? -45.813 -8.394 -8.587 1.00 51.79 117 ALA A O 1
ATOM 573 N N . GLY A 1 118 ? -43.578 -8.368 -8.541 1.00 45.27 118 GLY A N 1
ATOM 574 C CA . GLY A 1 118 ? -43.538 -6.918 -8.497 1.00 44.37 118 GLY A CA 1
ATOM 575 C C . GLY A 1 118 ? -43.616 -6.309 -9.884 1.00 48.14 118 GLY A C 1
ATOM 576 O O . GLY A 1 118 ? -43.115 -6.863 -10.858 1.00 54.95 118 GLY A O 1
ATOM 577 N N . THR A 1 119 ? -44.249 -5.140 -9.981 1.00 47.72 119 THR A N 1
ATOM 578 C CA . THR A 1 119 ? -44.460 -4.522 -11.284 1.00 49.95 119 THR A CA 1
ATOM 579 C C . THR A 1 119 ? -43.684 -3.224 -11.498 1.00 46.84 119 THR A C 1
ATOM 580 O O . THR A 1 119 ? -44.016 -2.472 -12.415 1.00 51.37 119 THR A O 1
ATOM 584 N N . GLN A 1 120 ? -42.660 -2.940 -10.700 1.00 45.44 120 GLN A N 1
ATOM 585 C CA . GLN A 1 120 ? -41.837 -1.767 -10.964 1.00 42.90 120 GLN A CA 1
ATOM 586 C C . GLN A 1 120 ? -40.930 -2.027 -12.159 1.00 42.59 120 GLN A C 1
ATOM 587 O O . GLN A 1 120 ? -40.354 -3.106 -12.296 1.00 51.76 120 GLN A O 1
ATOM 593 N N . LEU A 1 121 ? -40.796 -1.021 -13.014 1.00 43.68 121 LEU A N 1
ATOM 594 C CA . LEU A 1 121 ? -40.290 -1.203 -14.368 1.00 43.02 121 LEU A CA 1
ATOM 595 C C . LEU A 1 121 ? -38.773 -1.078 -14.430 1.00 39.22 121 LEU A C 1
ATOM 596 O O . LEU A 1 121 ? -38.199 -0.125 -13.900 1.00 38.11 121 LEU A O 1
ATOM 601 N N . 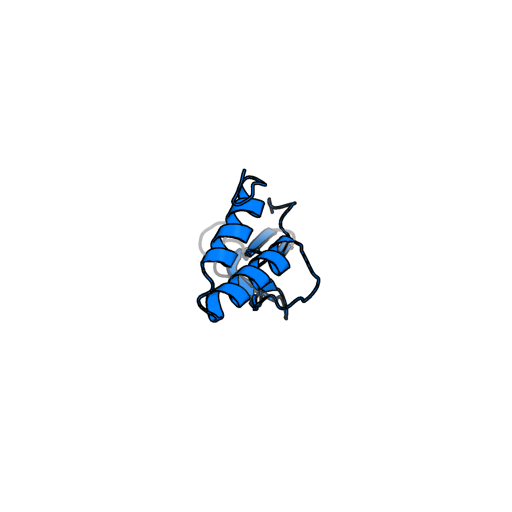THR A 1 122 ? -38.135 -2.041 -15.090 1.00 38.68 122 THR A N 1
ATOM 602 C CA . THR A 1 122 ? -36.743 -1.941 -15.498 1.00 40.07 122 THR A CA 1
ATOM 603 C C . THR A 1 122 ? -36.671 -1.910 -17.019 1.00 40.01 122 THR A C 1
ATOM 604 O O . THR A 1 122 ? -37.600 -2.325 -17.712 1.00 40.08 122 THR A O 1
ATOM 608 N N . VAL A 1 123 ? -35.565 -1.373 -17.536 1.00 38.93 123 VAL A N 1
ATOM 609 C CA . VAL A 1 123 ? -35.378 -1.305 -18.983 1.00 40.13 123 VAL A CA 1
ATOM 610 C C . VAL A 1 123 ? -35.287 -2.708 -19.573 1.00 39.85 123 VAL A C 1
ATOM 611 O O . VAL A 1 123 ? -35.834 -2.985 -20.647 1.00 42.06 123 VAL A O 1
ATOM 615 N N . GLU A 1 124 ? -34.609 -3.618 -18.873 1.00 38.18 124 GLU A N 1
ATOM 616 C CA . GLU A 1 124 ? -34.493 -4.991 -19.352 1.00 42.26 124 GLU A CA 1
ATOM 617 C C . GLU A 1 124 ? -35.853 -5.682 -19.421 1.00 43.07 124 GLU A C 1
ATOM 618 O O . GLU A 1 124 ? -36.152 -6.387 -20.393 1.00 42.97 124 GLU A O 1
ATOM 624 N N . ARG A 1 125 ? -36.692 -5.497 -18.401 1.00 40.50 125 ARG A N 1
ATOM 625 C CA . ARG A 1 125 ? -37.987 -6.170 -18.392 1.00 40.52 125 ARG A CA 1
ATOM 626 C C . ARG A 1 125 ? -38.891 -5.649 -19.503 1.00 46.61 125 ARG A C 1
ATOM 627 O O . ARG A 1 125 ? -39.583 -6.428 -20.169 1.00 51.94 125 ARG A O 1
ATOM 635 N N . ALA A 1 126 ? -38.885 -4.336 -19.731 1.00 45.88 126 ALA A N 1
ATOM 636 C CA . ALA A 1 126 ? -39.688 -3.767 -20.805 1.00 41.34 126 ALA A CA 1
ATOM 637 C C . ALA A 1 126 ? -39.174 -4.195 -22.174 1.00 40.19 126 ALA A C 1
ATOM 638 O O . ALA A 1 126 ? -39.965 -4.428 -23.094 1.00 42.40 126 ALA A O 1
ATOM 640 N N . THR A 1 127 ? -37.853 -4.274 -22.337 1.00 40.07 127 THR A N 1
ATOM 641 C CA . THR A 1 127 ? -37.296 -4.718 -23.609 1.00 41.24 127 THR A CA 1
ATOM 642 C C . THR A 1 127 ? -37.671 -6.167 -23.893 1.00 42.80 127 THR A C 1
ATOM 643 O O . THR A 1 127 ? -38.054 -6.512 -25.019 1.00 42.52 127 THR A O 1
ATOM 647 N N . ALA A 1 128 ? -37.594 -7.025 -22.874 1.00 41.71 128 ALA A N 1
ATOM 648 C CA . ALA A 1 128 ? -38.018 -8.411 -23.039 1.00 42.22 128 ALA A CA 1
ATOM 649 C C . ALA A 1 128 ? -39.501 -8.499 -23.36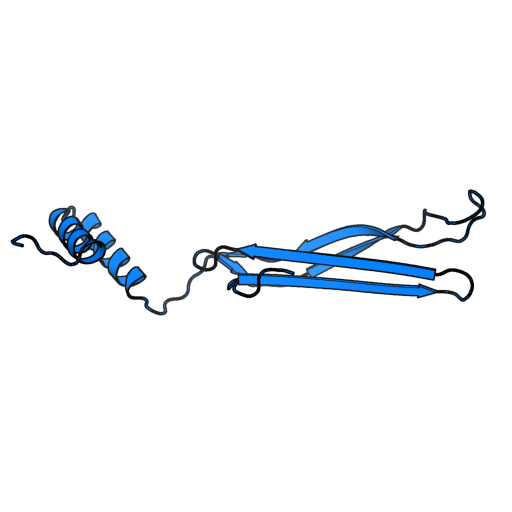9 1.00 43.90 128 ALA A C 1
ATOM 650 O O . ALA A 1 128 ? -39.916 -9.330 -24.186 1.00 45.42 128 ALA A O 1
ATOM 652 N N . ASP A 1 129 ? -40.318 -7.652 -22.741 1.00 44.62 129 ASP A N 1
ATOM 653 C CA . ASP A 1 129 ? -41.746 -7.659 -23.034 1.00 45.66 129 ASP A CA 1
ATOM 654 C C . ASP A 1 129 ? -42.007 -7.246 -24.478 1.00 44.97 129 ASP A C 1
ATOM 655 O O . ASP A 1 129 ? -42.864 -7.828 -25.150 1.00 43.99 129 ASP A O 1
ATOM 660 N N . ALA A 1 130 ? -41.283 -6.241 -24.972 1.00 44.76 130 ALA A N 1
ATOM 661 C CA . ALA A 1 130 ? -41.444 -5.840 -26.366 1.00 40.89 130 ALA A CA 1
ATOM 662 C C . ALA A 1 130 ? -41.038 -6.964 -27.312 1.00 41.69 130 ALA A C 1
ATOM 663 O O . ALA A 1 130 ? -41.701 -7.200 -28.331 1.00 44.28 130 ALA A O 1
ATOM 665 N N . ILE A 1 131 ? -39.952 -7.668 -26.988 1.00 40.39 131 ILE A N 1
ATOM 666 C CA . ILE A 1 131 ? -39.530 -8.805 -27.803 1.00 39.13 131 ILE A CA 1
ATOM 667 C C . ILE A 1 131 ? -40.615 -9.876 -27.831 1.00 41.13 131 ILE A C 1
ATOM 668 O O . ILE A 1 131 ? -40.908 -10.459 -28.882 1.00 42.06 131 ILE A O 1
ATOM 673 N N . SER A 1 132 ? -41.226 -10.152 -26.676 1.00 41.80 132 SER A N 1
ATOM 674 C CA . SER A 1 132 ? -42.297 -11.143 -26.613 1.00 42.73 132 SER A CA 1
ATOM 675 C C . SER A 1 132 ? -43.511 -10.711 -27.434 1.00 42.34 132 SER A C 1
ATOM 676 O O . SER A 1 132 ? -44.128 -11.534 -28.121 1.00 44.12 132 SER A O 1
ATOM 679 N N . LYS A 1 133 ? -43.867 -9.427 -27.370 1.00 42.27 133 LYS A N 1
ATOM 680 C CA . LYS A 1 133 ? -44.997 -8.928 -28.150 1.00 43.37 133 LYS A CA 1
ATOM 681 C C . LYS A 1 133 ? -44.743 -9.063 -29.643 1.00 44.27 133 LYS A C 1
ATOM 682 O O . LYS A 1 133 ? -45.635 -9.465 -30.397 1.00 41.43 133 LYS A O 1
ATOM 688 N N . ALA A 1 134 ? -43.533 -8.719 -30.087 1.00 41.39 134 ALA A N 1
ATOM 689 C CA . ALA A 1 134 ? -43.197 -8.879 -31.497 1.00 44.04 134 ALA A CA 1
ATOM 690 C C . ALA A 1 134 ? -43.215 -10.348 -31.905 1.00 43.87 134 ALA A C 1
ATOM 691 O O . ALA A 1 134 ? -43.673 -10.689 -33.001 1.00 43.51 134 ALA A O 1
ATOM 693 N N . ALA A 1 135 ? -42.733 -11.234 -31.030 1.00 43.50 135 ALA A N 1
ATOM 694 C CA . ALA A 1 135 ? -42.661 -12.648 -31.377 1.00 43.13 135 ALA A CA 1
ATOM 695 C C . ALA A 1 135 ? -44.034 -13.304 -31.412 1.00 44.25 135 ALA A C 1
ATOM 696 O O . ALA A 1 135 ? -44.215 -14.313 -32.100 1.00 45.35 135 ALA A O 1
ATOM 698 N N . THR A 1 136 ? -45.008 -12.762 -30.680 1.00 42.74 136 THR A N 1
ATOM 699 C CA . THR A 1 136 ? -46.348 -13.342 -30.704 1.00 44.39 136 THR A CA 1
ATOM 700 C C . THR A 1 136 ? -47.060 -13.094 -32.034 1.00 45.93 136 THR A C 1
ATOM 701 O O . THR A 1 136 ? -47.953 -13.861 -32.409 1.00 45.67 136 THR A O 1
ATOM 705 N N . GLY A 1 137 ? -46.677 -12.049 -32.761 1.00 44.12 137 GLY A N 1
ATOM 706 C CA . GLY A 1 137 ? -47.212 -11.760 -34.074 1.00 46.03 137 GLY A CA 1
ATOM 707 C C . GLY A 1 137 ? -46.380 -12.232 -35.248 1.00 50.81 137 GLY A C 1
ATOM 708 O O . GLY A 1 137 ? -46.638 -11.801 -36.377 1.00 55.39 137 GLY A O 1
ATOM 709 N N . SER A 1 138 ? -45.408 -13.115 -35.021 1.00 51.67 138 SER A N 1
ATOM 710 C CA . SER A 1 138 ? -44.429 -13.592 -36.002 1.00 51.20 138 SER A CA 1
ATOM 711 C C . SER A 1 138 ? -43.704 -12.456 -36.717 1.00 48.71 138 SER A C 1
ATOM 712 O O . SER A 1 138 ? -43.336 -12.593 -37.882 1.00 50.09 138 SER A O 1
ATOM 715 N N . ARG A 1 139 ? -43.465 -11.336 -36.040 1.00 48.34 139 ARG A N 1
ATOM 716 C CA . ARG A 1 139 ? -42.653 -10.258 -36.606 1.00 50.35 139 ARG A CA 1
ATOM 717 C C . ARG A 1 139 ? -41.216 -10.407 -36.109 1.00 49.65 139 ARG A C 1
ATOM 718 O O . ARG A 1 139 ? -40.708 -9.639 -35.293 1.00 48.89 139 ARG A O 1
ATOM 726 N N . PHE A 1 140 ? -40.559 -11.439 -36.637 1.00 52.90 140 PHE A N 1
ATOM 727 C CA . PHE A 1 140 ? -39.213 -11.777 -36.201 1.00 49.91 140 PHE A CA 1
ATOM 728 C C . PHE A 1 140 ? -38.178 -10.777 -36.695 1.00 49.87 140 PHE A C 1
ATOM 729 O O . PHE A 1 140 ? -37.081 -10.717 -36.136 1.00 49.71 140 PHE A O 1
ATOM 737 N N . GLY A 1 141 ? -38.504 -9.981 -37.713 1.00 49.20 141 GLY A N 1
ATOM 738 C CA . GLY A 1 141 ? -37.626 -8.885 -38.085 1.00 46.83 141 GLY A CA 1
ATOM 739 C C . GLY A 1 141 ? -37.532 -7.828 -37.002 1.00 51.17 141 GLY A C 1
ATOM 740 O O . GLY A 1 141 ? -36.462 -7.274 -36.754 1.00 52.89 141 GLY A O 1
ATOM 741 N N . ASP A 1 142 ? -38.647 -7.549 -36.327 1.00 52.68 142 ASP A N 1
ATOM 742 C CA . ASP A 1 142 ? -38.626 -6.604 -35.215 1.00 47.98 142 ASP A CA 1
ATOM 743 C C . ASP A 1 142 ? -37.898 -7.182 -34.012 1.00 47.24 142 ASP A C 1
ATOM 744 O O . ASP A 1 142 ? -37.204 -6.458 -33.288 1.00 48.60 142 ASP A O 1
ATOM 749 N N . VAL A 1 143 ? -38.053 -8.482 -33.774 1.00 46.76 143 VAL A N 1
ATOM 750 C CA . VAL A 1 143 ? -37.286 -9.138 -32.722 1.00 46.60 143 VAL A CA 1
ATOM 751 C C . VAL A 1 143 ? -35.798 -9.004 -33.005 1.00 44.31 143 VAL A C 1
ATOM 752 O O . VAL A 1 143 ? -35.010 -8.631 -32.130 1.00 46.46 143 VAL A O 1
ATOM 756 N N . SER A 1 144 ? -35.404 -9.280 -34.248 1.00 44.27 144 SER A N 1
ATOM 757 C CA . SER A 1 144 ? -34.009 -9.158 -34.644 1.00 43.87 144 SER A CA 1
ATOM 758 C C . SER A 1 144 ? -33.515 -7.721 -34.512 1.00 44.55 144 SER A C 1
ATOM 759 O O . SER A 1 144 ? -32.382 -7.489 -34.084 1.00 44.12 144 SER A O 1
ATOM 762 N N . GLY A 1 145 ? -34.351 -6.746 -34.878 1.00 43.49 145 GLY A N 1
ATOM 763 C CA . GLY A 1 145 ? -33.963 -5.351 -34.738 1.00 41.28 145 GLY A CA 1
ATOM 764 C C . GLY A 1 145 ? -33.730 -4.944 -33.296 1.00 42.79 145 GLY A C 1
ATOM 765 O O . GLY A 1 145 ? -32.738 -4.280 -32.978 1.00 44.29 145 GLY A O 1
ATOM 766 N N . ILE A 1 146 ? -34.630 -5.350 -32.402 1.00 38.26 146 ILE A N 1
ATOM 767 C CA . ILE A 1 146 ? -34.460 -5.031 -30.990 1.00 40.16 146 ILE A CA 1
ATOM 768 C C . ILE A 1 146 ? -33.225 -5.724 -30.426 1.00 42.36 146 ILE A C 1
ATOM 769 O O . ILE A 1 146 ? -32.468 -5.132 -29.651 1.00 45.35 146 ILE A O 1
ATOM 774 N N . VAL A 1 147 ? -32.991 -6.978 -30.814 1.00 40.26 147 VAL A N 1
ATOM 775 C CA . VAL A 1 147 ? -31.835 -7.711 -30.303 1.00 39.26 147 VAL A CA 1
ATOM 776 C C . VAL A 1 147 ? -30.535 -7.091 -30.807 1.00 44.84 147 VAL A C 1
ATOM 777 O O . VAL A 1 147 ? -29.535 -7.030 -30.082 1.00 42.23 147 VAL A O 1
ATOM 781 N N . ARG A 1 148 ? -30.536 -6.618 -32.055 1.00 47.70 148 ARG A N 1
ATOM 782 C CA . ARG A 1 148 ? -29.391 -5.912 -32.615 1.00 45.96 148 ARG A CA 1
ATOM 783 C C . ARG A 1 148 ? -29.109 -4.621 -31.859 1.00 47.65 148 ARG A C 1
ATOM 784 O O . ARG A 1 148 ? -27.951 -4.294 -31.581 1.00 47.20 148 ARG A O 1
ATOM 792 N N . ALA A 1 149 ? -30.158 -3.866 -31.532 1.00 45.40 149 ALA A N 1
ATOM 793 C CA . ALA A 1 149 ? -29.964 -2.622 -30.795 1.00 40.94 149 ALA A CA 1
ATOM 794 C C . ALA A 1 149 ? -29.495 -2.882 -29.367 1.00 45.61 149 ALA A C 1
ATOM 795 O O . ALA A 1 149 ? -28.713 -2.105 -28.816 1.00 46.55 149 ALA A O 1
ATOM 797 N N . TRP A 1 150 ? -29.970 -3.964 -28.749 1.00 45.54 150 TRP A N 1
ATOM 798 C CA . TRP A 1 150 ? -29.568 -4.280 -27.382 1.00 40.55 150 TRP A CA 1
ATOM 799 C C . TRP A 1 150 ? -28.123 -4.758 -27.318 1.00 44.81 150 TRP A C 1
ATOM 800 O O . TRP A 1 150 ? -27.337 -4.280 -26.494 1.00 48.56 150 TRP A O 1
ATOM 811 N N . SER A 1 151 ? -27.750 -5.700 -28.185 1.00 48.27 151 SER A N 1
ATOM 812 C CA . SER A 1 151 ? -26.459 -6.365 -28.046 1.00 44.30 151 SER A CA 1
ATOM 813 C C . SER A 1 151 ? -25.296 -5.485 -28.495 1.00 45.19 151 SER A C 1
ATOM 814 O O . SER A 1 151 ? -24.246 -5.473 -27.848 1.00 45.89 151 SER A O 1
ATOM 817 N N . ALA A 1 152 ? -25.454 -4.746 -29.591 1.00 45.23 152 ALA A N 1
ATOM 818 C CA . ALA A 1 152 ? -24.368 -3.934 -30.118 1.00 44.08 152 ALA A CA 1
ATOM 819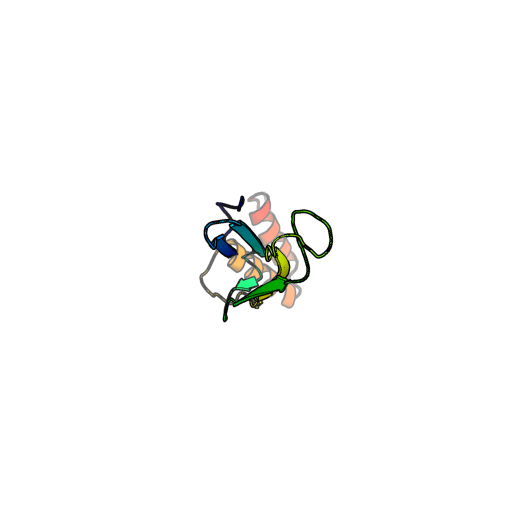 C C . ALA A 1 152 ? -24.759 -2.500 -30.441 1.00 46.48 152 ALA A C 1
ATOM 820 O O . ALA A 1 152 ? -23.910 -1.746 -30.922 1.00 49.57 152 ALA A O 1
ATOM 822 N N . GLY A 1 153 ? -26.004 -2.106 -30.206 1.00 44.62 153 GLY A N 1
ATOM 823 C CA . GLY A 1 153 ? -26.427 -0.748 -30.514 1.00 44.86 153 GLY A CA 1
ATOM 824 C C . GLY A 1 153 ? -26.356 -0.373 -31.978 1.00 47.23 153 GLY A C 1
ATOM 825 O O . GLY A 1 153 ? -25.960 0.750 -32.307 1.00 50.52 153 GLY A O 1
ATOM 826 N N . THR A 1 154 ? -26.737 -1.281 -32.866 1.00 47.32 154 THR A N 1
ATOM 827 C CA . THR A 1 154 ? -26.680 -1.063 -34.303 1.00 50.99 154 THR A CA 1
ATOM 828 C C . THR A 1 154 ? -28.093 -1.018 -34.874 1.00 52.80 154 THR A C 1
ATOM 829 O O . THR A 1 154 ? -29.084 -1.070 -34.145 1.00 54.39 154 THR A O 1
ATOM 833 N N . SER A 1 155 ? -28.181 -0.894 -36.197 1.00 51.51 155 SER A N 1
ATOM 834 C CA . SER A 1 155 ? -29.459 -0.846 -36.894 1.00 50.34 155 SER A CA 1
ATOM 835 C C . SER A 1 155 ? -29.335 -1.620 -38.200 1.00 51.84 155 SER A C 1
ATOM 836 O O . SER A 1 155 ? -28.280 -2.168 -38.520 1.00 59.05 155 SER A O 1
ATOM 839 N N . VAL A 1 156 ? -30.429 -1.661 -38.963 1.00 49.06 156 VAL A N 1
ATOM 840 C CA . VAL A 1 156 ? -30.485 -2.524 -40.138 1.00 43.82 156 VAL A CA 1
ATOM 841 C C . VAL A 1 156 ? -29.554 -2.017 -41.239 1.00 45.06 156 VAL A C 1
ATOM 842 O O . VAL A 1 156 ? -28.890 -2.808 -41.913 1.00 47.84 156 VAL A O 1
ATOM 846 N N . LEU A 1 157 ? -29.464 -0.703 -41.425 1.00 48.01 157 LEU A N 1
ATOM 847 C CA . LEU A 1 157 ? -28.638 -0.140 -42.484 1.00 50.24 157 LEU A CA 1
ATOM 848 C C . LEU A 1 157 ? -27.219 0.171 -42.039 1.00 56.90 157 LEU A C 1
ATOM 849 O O . LEU A 1 157 ? -26.410 0.600 -42.864 1.00 63.60 157 LEU A O 1
ATOM 854 N N . ASP A 1 158 ? -26.898 -0.022 -40.770 1.00 61.12 158 ASP A N 1
ATOM 855 C CA . ASP A 1 158 ? -25.557 0.257 -40.286 1.00 72.44 158 ASP A CA 1
ATOM 856 C C . ASP A 1 158 ? -24.552 -0.714 -40.889 1.00 78.42 158 ASP A C 1
ATOM 857 O O . ASP A 1 158 ? -24.012 -0.468 -41.966 1.00 85.58 158 ASP A O 1
#

Foldseek 3Di:
DPDPPADAKDWDKDWDWDDDPPDIEIAMDIDMDGDPVQFKHWDDDKDKDWDWDQPDFDDDPPPGDTYIYTDDMDIDTDIGTDDDDDDDPVVVLVVVLVVCVVVVNVVVNVQSVCCVPPNDGDVD

Secondary structure (DSSP, 8-state):
---SS-SSEEEEEEEEEEE-SS-EEEEEEEEEEE--TTTEEE-S--EEEEEEES--EESSGGGSEE--EEEEEEEE--EEE-------HHHHHHHHHHHHHHTT-HHHHHHHHHHHHH---S--

Organism: NCBI:txid1134457

Radius of gyration: 27.29 Å; Cα contacts (8 Å, |Δi|>4): 163; chains: 1; bounding box: 29×45×81 Å